Protein AF-A0A1G9LHN0-F1 (afdb_monomer_lite)

pLDDT: mean 91.83, std 9.83, range [51.84, 98.56]

Structure (mmCIF, N/CA/C/O backbone):
data_AF-A0A1G9LHN0-F1
#
_entry.id   AF-A0A1G9LHN0-F1
#
loop_
_atom_site.group_PDB
_atom_site.id
_atom_site.type_symbol
_atom_site.label_atom_id
_atom_site.label_alt_id
_atom_site.label_comp_id
_atom_site.label_asym_id
_atom_site.label_entity_id
_atom_site.label_seq_id
_atom_site.pdbx_PDB_ins_code
_atom_site.Cartn_x
_atom_site.Cartn_y
_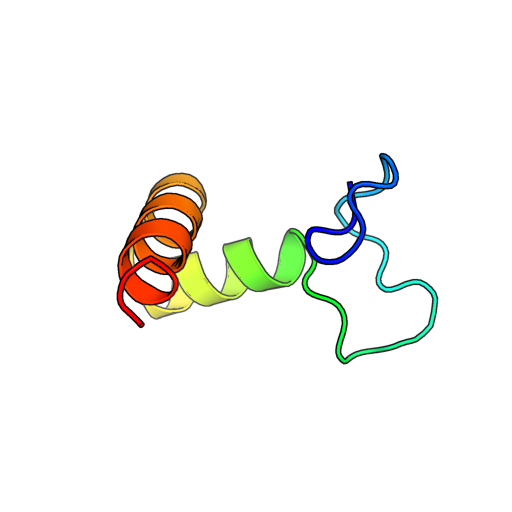atom_site.Cartn_z
_atom_site.occupancy
_atom_site.B_iso_or_equiv
_atom_site.auth_seq_id
_atom_site.auth_comp_id
_atom_site.auth_asym_id
_atom_site.auth_atom_id
_atom_site.pdbx_PDB_model_num
ATOM 1 N N . MET A 1 1 ? 11.009 1.431 -4.343 1.00 69.81 1 MET A N 1
ATOM 2 C CA . MET A 1 1 ? 11.714 0.336 -3.677 1.00 69.81 1 MET A CA 1
ATOM 3 C C . MET A 1 1 ? 10.835 -0.877 -3.834 1.00 69.81 1 MET A C 1
ATOM 5 O O . MET A 1 1 ? 9.786 -0.849 -3.211 1.00 69.81 1 MET A O 1
ATOM 9 N N . CYS A 1 2 ? 11.149 -1.848 -4.697 1.00 81.31 2 CYS A N 1
ATOM 10 C CA . CYS A 1 2 ? 10.335 -3.063 -4.784 1.00 81.31 2 CYS A CA 1
ATOM 11 C C . CYS A 1 2 ? 10.177 -3.574 -3.351 1.00 81.31 2 CYS A C 1
ATOM 13 O O . CYS A 1 2 ? 11.168 -3.666 -2.620 1.00 81.31 2 CYS A O 1
ATOM 15 N N . LEU A 1 3 ? 8.938 -3.745 -2.895 1.00 91.44 3 LEU A N 1
ATOM 16 C CA . LEU A 1 3 ? 8.636 -3.820 -1.463 1.00 91.44 3 LEU A CA 1
ATOM 17 C C . LEU A 1 3 ? 9.176 -5.112 -0.848 1.00 91.44 3 LEU A C 1
ATOM 19 O O . LEU A 1 3 ? 9.385 -5.189 0.359 1.00 91.44 3 LEU A O 1
ATOM 23 N N . SER A 1 4 ? 9.488 -6.085 -1.702 1.00 91.56 4 SER A N 1
ATOM 24 C CA . SER A 1 4 ? 10.214 -7.299 -1.351 1.00 91.56 4 SER A CA 1
ATOM 25 C C . SER A 1 4 ? 11.723 -7.094 -1.146 1.00 91.56 4 SER A C 1
ATOM 27 O O . SER A 1 4 ? 12.287 -7.732 -0.263 1.00 91.56 4 SER A O 1
ATOM 29 N N . CYS A 1 5 ? 12.406 -6.250 -1.936 1.00 89.00 5 CYS A N 1
ATOM 30 C CA . CYS A 1 5 ? 13.881 -6.175 -1.948 1.00 89.00 5 CYS A CA 1
ATOM 31 C C . CYS A 1 5 ? 14.482 -4.824 -1.510 1.00 89.00 5 CYS A C 1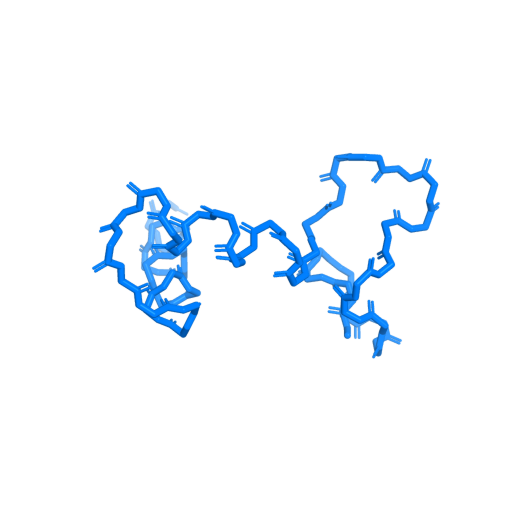
ATOM 33 O O . CYS A 1 5 ? 15.677 -4.749 -1.233 1.00 89.00 5 CYS A O 1
ATOM 35 N N . GLY A 1 6 ? 13.687 -3.752 -1.439 1.00 88.81 6 GLY A N 1
ATOM 36 C CA . GLY A 1 6 ? 14.126 -2.430 -0.981 1.00 88.81 6 GLY A CA 1
ATOM 37 C C . GLY A 1 6 ? 14.941 -1.605 -1.993 1.00 88.81 6 GLY A C 1
ATOM 38 O O . GLY A 1 6 ? 15.447 -0.547 -1.634 1.00 88.81 6 GLY A O 1
ATOM 39 N N . CYS A 1 7 ? 15.051 -2.021 -3.259 1.00 89.62 7 CYS A N 1
ATOM 40 C CA . CYS A 1 7 ? 16.027 -1.517 -4.251 1.00 89.62 7 CY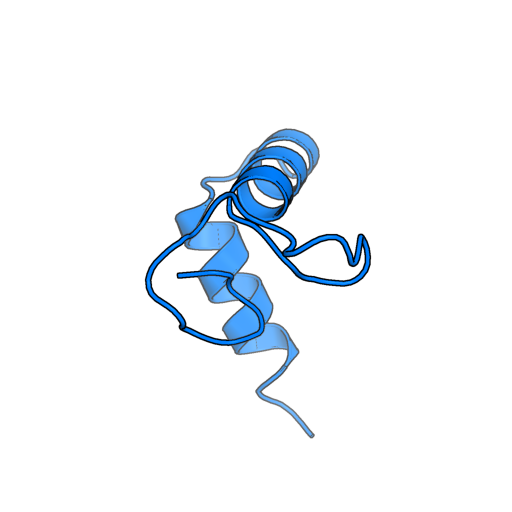S A CA 1
ATOM 41 C C . CYS A 1 7 ? 15.877 -0.063 -4.752 1.00 89.62 7 CYS A C 1
ATOM 43 O O . CYS A 1 7 ? 16.682 0.384 -5.560 1.00 89.62 7 CYS A O 1
ATOM 45 N N . GLY A 1 8 ? 14.860 0.686 -4.329 1.00 90.38 8 GLY A N 1
ATOM 46 C CA . GLY A 1 8 ? 14.558 2.015 -4.890 1.00 90.38 8 GLY A CA 1
ATOM 47 C C . GLY A 1 8 ? 13.418 2.079 -5.918 1.00 90.38 8 GLY A C 1
ATOM 48 O O . GLY A 1 8 ? 12.750 3.102 -5.955 1.00 90.38 8 GLY A O 1
ATOM 49 N N . GLU A 1 9 ? 13.016 0.984 -6.575 1.00 94.06 9 GLU A N 1
ATOM 50 C CA . GLU A 1 9 ? 12.024 0.993 -7.685 1.00 94.06 9 GLU A CA 1
ATOM 51 C C . GLU A 1 9 ? 10.666 0.363 -7.288 1.00 94.06 9 GLU A C 1
ATOM 53 O O . GLU A 1 9 ? 10.568 -0.852 -7.219 1.00 94.06 9 GLU A O 1
ATOM 58 N N . PRO A 1 10 ? 9.649 1.135 -6.841 1.00 91.81 10 PRO A N 1
ATOM 59 C CA . PRO A 1 10 ? 8.511 0.581 -6.085 1.00 91.81 10 PRO A CA 1
ATOM 60 C C . PRO A 1 10 ? 7.487 -0.162 -6.938 1.00 91.81 10 PRO A C 1
ATOM 62 O O . PRO A 1 10 ? 6.807 -1.037 -6.412 1.00 91.81 10 PRO A O 1
ATOM 65 N N . ASP A 1 11 ? 7.406 0.168 -8.219 1.00 93.62 11 ASP A N 1
ATOM 66 C CA . ASP A 1 11 ? 6.455 -0.418 -9.166 1.00 93.62 11 ASP A CA 1
ATOM 67 C C . ASP A 1 11 ? 7.065 -1.565 -9.991 1.00 93.62 11 ASP A C 1
ATOM 69 O O . ASP A 1 11 ? 6.358 -2.219 -10.749 1.00 93.62 11 ASP A O 1
ATOM 73 N N . GLU A 1 12 ? 8.367 -1.830 -9.843 1.00 94.38 12 GLU A N 1
ATOM 74 C CA . GLU A 1 12 ? 9.085 -2.838 -10.625 1.00 94.38 12 GLU A CA 1
ATOM 75 C C . GLU A 1 12 ? 9.079 -4.201 -9.917 1.00 94.38 12 GLU A C 1
ATOM 77 O O . GLU A 1 12 ? 9.550 -4.345 -8.785 1.00 94.38 12 GLU A O 1
ATOM 82 N N . ASP A 1 13 ? 8.592 -5.230 -10.611 1.00 92.69 13 ASP A N 1
ATOM 83 C CA . ASP A 1 13 ? 8.620 -6.623 -10.148 1.00 92.69 13 ASP A CA 1
ATOM 84 C C . ASP A 1 13 ? 9.917 -7.358 -10.549 1.00 92.69 13 ASP A C 1
ATOM 86 O O . ASP A 1 13 ? 10.127 -8.516 -10.180 1.00 92.69 13 ASP A O 1
ATOM 90 N N . HIS A 1 14 ? 10.799 -6.692 -11.306 1.00 93.19 14 HIS A N 1
ATOM 91 C CA . HIS A 1 14 ? 12.043 -7.235 -11.859 1.00 93.19 14 HIS A CA 1
ATOM 92 C C . HIS A 1 14 ? 11.870 -8.557 -12.634 1.00 93.19 14 HIS A C 1
ATOM 94 O O . HIS A 1 14 ? 12.764 -9.408 -12.644 1.00 93.19 14 HIS A O 1
ATOM 100 N N . GLY A 1 15 ? 10.721 -8.745 -13.290 1.00 94.62 15 GLY A N 1
AT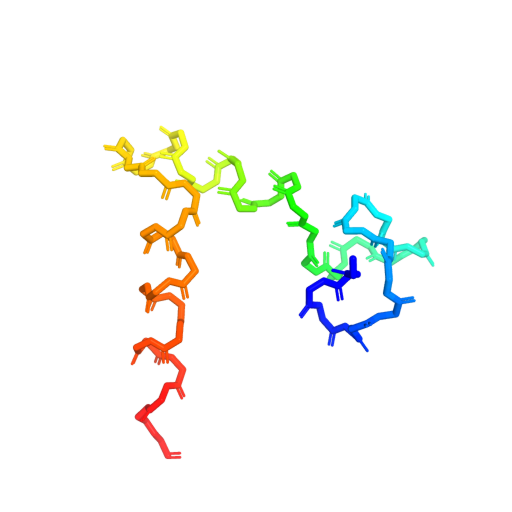OM 101 C CA . GLY A 1 15 ? 10.400 -9.944 -14.064 1.00 94.62 15 GLY A CA 1
ATOM 102 C C . GLY A 1 15 ? 9.976 -11.146 -13.217 1.00 94.62 15 GLY A C 1
ATOM 103 O O . GLY A 1 15 ? 9.901 -12.259 -13.741 1.00 94.62 15 GLY A O 1
ATOM 104 N N . ASN A 1 16 ? 9.709 -10.951 -11.922 1.00 95.00 16 ASN A N 1
ATOM 105 C CA . ASN A 1 16 ? 9.160 -11.974 -11.043 1.00 95.00 16 ASN A CA 1
ATOM 106 C C . ASN A 1 16 ? 7.866 -11.475 -10.395 1.00 95.00 16 ASN A C 1
ATOM 108 O O . ASN A 1 16 ? 7.896 -10.741 -9.410 1.00 95.00 16 ASN A O 1
ATOM 112 N N . SER A 1 17 ? 6.736 -11.982 -10.884 1.00 93.25 17 SER A N 1
ATOM 113 C CA . SER A 1 17 ? 5.395 -11.611 -10.422 1.00 93.25 17 SER A CA 1
ATOM 114 C C . SER A 1 17 ? 5.088 -11.981 -8.963 1.00 93.25 17 SER A C 1
ATOM 116 O O . SER A 1 17 ? 4.002 -11.685 -8.481 1.00 93.25 17 SER A O 1
ATOM 118 N N . ALA A 1 18 ? 5.981 -12.696 -8.268 1.00 93.81 18 ALA A N 1
ATOM 119 C CA . ALA A 1 18 ? 5.859 -12.948 -6.832 1.00 93.81 18 ALA A CA 1
ATOM 120 C C . ALA A 1 18 ? 6.384 -11.785 -5.967 1.00 93.81 18 ALA A C 1
ATOM 122 O O . ALA A 1 18 ? 6.190 -11.801 -4.751 1.00 93.81 18 ALA A O 1
ATOM 123 N N . ASN A 1 19 ? 7.076 -10.808 -6.561 1.00 95.06 19 ASN A N 1
ATOM 124 C CA . ASN A 1 19 ? 7.533 -9.619 -5.853 1.00 95.06 19 ASN A CA 1
ATOM 125 C C . ASN A 1 19 ? 6.367 -8.673 -5.570 1.00 95.06 19 ASN A C 1
ATOM 127 O O . ASN A 1 19 ? 5.536 -8.424 -6.436 1.00 95.06 19 ASN A O 1
ATOM 131 N N . ILE A 1 20 ? 6.350 -8.116 -4.362 1.00 94.88 20 ILE A N 1
ATOM 132 C CA . ILE A 1 20 ? 5.341 -7.149 -3.940 1.00 94.88 20 ILE A CA 1
ATOM 133 C C . ILE A 1 20 ? 5.771 -5.763 -4.419 1.00 94.88 20 ILE A C 1
ATOM 135 O O . ILE A 1 20 ? 6.864 -5.283 -4.103 1.00 94.88 20 ILE A O 1
ATOM 139 N N . THR A 1 21 ? 4.884 -5.108 -5.150 1.00 95.81 21 THR A N 1
ATOM 140 C CA . THR A 1 21 ? 5.051 -3.769 -5.716 1.00 95.81 21 THR A CA 1
ATOM 141 C C . THR A 1 21 ? 4.076 -2.777 -5.076 1.00 95.81 21 THR A C 1
ATOM 143 O O . THR A 1 21 ? 3.145 -3.146 -4.355 1.00 95.81 21 THR A O 1
ATOM 146 N N . ALA A 1 22 ? 4.252 -1.485 -5.345 1.00 95.12 22 ALA A N 1
ATOM 147 C CA . ALA A 1 22 ? 3.281 -0.472 -4.938 1.00 95.12 22 ALA A CA 1
ATOM 148 C C . ALA A 1 22 ? 1.918 -0.651 -5.637 1.00 95.12 22 ALA A C 1
ATOM 150 O O . ALA A 1 22 ? 0.888 -0.310 -5.050 1.00 95.12 22 ALA A O 1
ATOM 151 N N . GLN A 1 23 ? 1.883 -1.278 -6.818 1.00 95.38 23 GLN A N 1
ATOM 152 C CA . GLN A 1 23 ? 0.644 -1.662 -7.497 1.00 95.38 23 GLN A CA 1
ATOM 153 C C . GLN A 1 23 ? -0.166 -2.683 -6.677 1.00 95.38 23 GLN A C 1
ATOM 155 O O . GLN A 1 23 ? -1.398 -2.596 -6.624 1.00 95.38 23 GLN A O 1
ATOM 160 N N . ASP A 1 24 ? 0.507 -3.611 -5.991 1.00 96.00 24 ASP A N 1
ATOM 161 C CA . ASP A 1 24 ? -0.144 -4.595 -5.119 1.00 96.00 24 ASP A CA 1
ATOM 162 C C . ASP A 1 24 ? -0.747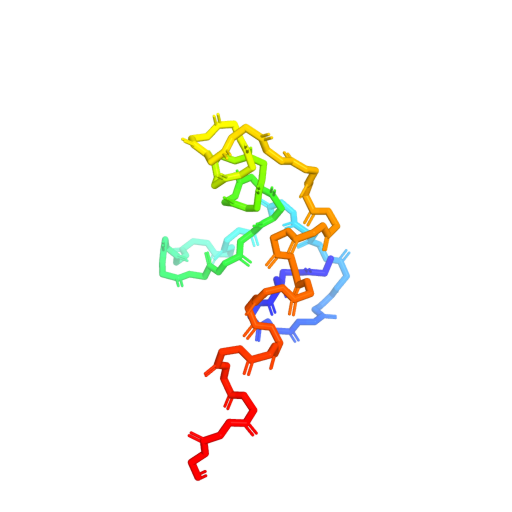 -3.929 -3.880 1.00 96.00 24 ASP A C 1
ATOM 164 O O . ASP A 1 24 ? -1.899 -4.199 -3.536 1.00 96.00 24 ASP A O 1
ATOM 168 N N . LEU A 1 25 ? -0.021 -2.988 -3.258 1.00 95.75 25 LEU A N 1
ATOM 169 C CA . LEU A 1 25 ? -0.559 -2.182 -2.154 1.00 95.75 25 LEU A CA 1
ATOM 170 C C . LEU A 1 25 ? -1.789 -1.380 -2.588 1.00 95.75 25 LEU A C 1
ATOM 172 O O . LEU A 1 25 ? -2.780 -1.334 -1.862 1.00 95.75 25 LEU A O 1
ATOM 176 N N . GLN A 1 26 ? -1.746 -0.761 -3.771 1.00 97.06 26 GLN A N 1
ATOM 177 C CA . GLN A 1 26 ? -2.868 0.005 -4.316 1.00 97.06 26 GLN A CA 1
ATOM 178 C C . GLN A 1 26 ? -4.093 -0.888 -4.558 1.00 97.06 26 GLN A C 1
ATOM 180 O O . GLN A 1 26 ? -5.217 -0.500 -4.239 1.00 97.06 26 GLN A O 1
ATOM 185 N N . SER A 1 27 ? -3.878 -2.088 -5.099 1.00 97.88 27 SER A N 1
ATOM 186 C CA . SER A 1 27 ? -4.948 -3.045 -5.393 1.00 97.88 27 SER A CA 1
ATOM 187 C C . SER A 1 27 ? -5.576 -3.595 -4.112 1.00 97.88 27 SER A C 1
ATOM 189 O O . SER A 1 27 ? -6.800 -3.658 -3.997 1.00 97.88 27 SER A O 1
ATOM 191 N N . ALA A 1 28 ? -4.754 -3.922 -3.111 1.00 98.00 28 ALA A N 1
ATOM 192 C CA . ALA A 1 28 ? -5.223 -4.337 -1.792 1.00 98.00 28 ALA A CA 1
ATOM 193 C C . ALA A 1 28 ? -6.011 -3.222 -1.086 1.00 98.00 28 ALA A C 1
ATOM 195 O O . ALA A 1 28 ? -7.072 -3.483 -0.523 1.00 98.00 28 ALA A O 1
ATOM 196 N N . ALA A 1 29 ? -5.531 -1.978 -1.170 1.00 98.31 29 ALA A N 1
ATOM 197 C CA . ALA A 1 29 ? -6.191 -0.806 -0.600 1.00 98.31 29 ALA A CA 1
ATOM 198 C C . ALA A 1 29 ? -7.598 -0.610 -1.182 1.00 98.31 29 ALA A C 1
ATOM 200 O O . ALA A 1 29 ? -8.561 -0.453 -0.437 1.00 98.31 29 ALA A O 1
ATOM 201 N N . GLN A 1 30 ? -7.733 -0.703 -2.509 1.00 98.50 30 GLN A N 1
ATOM 202 C CA . GLN A 1 30 ? -9.030 -0.618 -3.187 1.00 98.50 30 GLN A CA 1
ATOM 203 C C . GLN A 1 30 ? -9.972 -1.761 -2.796 1.00 98.50 30 GLN A C 1
ATOM 205 O O . GLN A 1 30 ? -11.155 -1.527 -2.569 1.00 98.50 30 GLN A O 1
ATOM 210 N N . ALA A 1 31 ? -9.463 -2.992 -2.707 1.00 98.56 31 ALA A N 1
ATOM 211 C CA . ALA A 1 31 ? -10.271 -4.152 -2.339 1.00 98.56 31 ALA A CA 1
ATOM 212 C C . ALA A 1 31 ? -10.788 -4.089 -0.890 1.00 98.56 31 ALA A C 1
ATOM 214 O O . ALA A 1 31 ? -11.867 -4.606 -0.606 1.00 98.56 31 ALA A O 1
ATOM 215 N N . ALA A 1 32 ? -10.020 -3.473 0.013 1.00 98.12 32 ALA A N 1
ATOM 216 C CA . ALA A 1 32 ? -10.337 -3.359 1.435 1.00 98.12 32 ALA A CA 1
ATOM 217 C C . ALA A 1 32 ? -10.975 -2.013 1.839 1.00 98.12 32 ALA A C 1
ATOM 219 O O . ALA A 1 32 ? -11.326 -1.859 3.004 1.00 98.12 32 ALA A O 1
ATOM 220 N N . ASP A 1 33 ? -11.141 -1.072 0.902 1.00 98.19 33 ASP A N 1
ATOM 221 C CA . ASP A 1 33 ? -11.644 0.294 1.138 1.00 98.19 33 ASP A CA 1
ATOM 222 C C . ASP A 1 33 ? -10.850 1.071 2.212 1.00 98.19 33 ASP A C 1
ATOM 224 O O . ASP A 1 33 ? -11.405 1.743 3.080 1.00 98.19 33 ASP A O 1
ATOM 228 N N . ILE A 1 34 ? -9.518 0.964 2.156 1.00 98.50 34 ILE A N 1
ATOM 229 C CA . ILE A 1 34 ? -8.575 1.653 3.055 1.00 98.50 34 ILE A CA 1
ATOM 230 C C . ILE A 1 34 ? -7.455 2.333 2.260 1.00 98.50 34 ILE A C 1
ATOM 232 O O . ILE A 1 34 ? -7.366 2.209 1.039 1.00 98.50 34 ILE A O 1
ATOM 236 N N . SER A 1 35 ? -6.569 3.071 2.934 1.00 98.19 35 SER A N 1
ATOM 237 C CA . SER A 1 35 ? -5.415 3.694 2.272 1.00 98.19 35 SER A CA 1
ATOM 238 C C . SER A 1 35 ? -4.267 2.692 2.024 1.00 98.19 35 SER A C 1
ATOM 240 O O . SER A 1 35 ? -4.093 1.757 2.806 1.00 98.19 35 SER A O 1
ATOM 242 N N . PRO A 1 36 ? -3.405 2.893 1.003 1.00 96.06 36 PRO A N 1
ATOM 243 C CA . PRO A 1 36 ? -2.197 2.074 0.819 1.00 96.06 36 PRO A CA 1
ATOM 244 C C . PRO A 1 36 ? -1.251 2.090 2.027 1.00 96.06 36 PRO A C 1
ATOM 246 O O . PRO A 1 36 ? -0.557 1.109 2.285 1.00 96.06 36 PRO A O 1
ATOM 249 N N . GLN A 1 37 ? -1.236 3.194 2.781 1.00 96.12 37 GLN A N 1
ATOM 250 C CA . GLN A 1 37 ? -0.475 3.291 4.022 1.00 96.12 37 GLN A CA 1
ATOM 251 C C . GLN A 1 37 ? -1.032 2.338 5.088 1.00 96.12 37 GLN A C 1
ATOM 253 O O . GLN A 1 37 ? -0.272 1.588 5.691 1.00 96.12 37 GLN A O 1
ATOM 258 N N . GLU A 1 38 ? -2.351 2.305 5.259 1.00 98.00 38 GLU A N 1
ATOM 259 C CA . GLU A 1 38 ? -3.017 1.400 6.200 1.00 98.00 38 GLU A CA 1
ATOM 260 C C . GLU A 1 38 ? -2.833 -0.076 5.806 1.00 98.00 38 GLU A C 1
ATOM 262 O O . GLU A 1 38 ? -2.645 -0.930 6.669 1.00 98.00 38 GLU A O 1
ATOM 267 N N . VAL A 1 39 ? -2.776 -0.394 4.504 1.00 97.38 39 VAL A N 1
ATOM 268 C CA . VAL A 1 39 ? -2.373 -1.735 4.033 1.00 97.38 39 VAL A CA 1
ATOM 269 C C . VAL A 1 39 ? -0.963 -2.085 4.514 1.00 97.38 39 VAL A C 1
ATOM 271 O O . VAL A 1 39 ? -0.756 -3.179 5.038 1.00 97.38 39 VAL A O 1
ATOM 274 N N . ALA A 1 40 ? 0.009 -1.183 4.355 1.00 94.25 40 ALA A N 1
ATOM 275 C CA . ALA A 1 40 ? 1.386 -1.430 4.779 1.00 94.25 40 ALA A CA 1
ATOM 276 C C . ALA A 1 40 ? 1.496 -1.625 6.304 1.00 94.25 40 ALA A C 1
ATOM 278 O O . ALA A 1 40 ? 2.189 -2.538 6.758 1.00 94.25 40 ALA A O 1
ATOM 279 N N . GLU A 1 41 ? 0.770 -0.821 7.084 1.00 96.00 41 GLU A N 1
ATOM 280 C CA . GLU A 1 41 ? 0.674 -0.951 8.544 1.00 96.00 41 GLU A CA 1
ATOM 281 C C . GLU A 1 41 ? 0.056 -2.301 8.949 1.00 96.00 41 GLU A C 1
ATOM 283 O O . GLU A 1 41 ? 0.603 -3.005 9.802 1.00 96.00 41 GLU A O 1
ATOM 288 N N . ASN A 1 42 ? -1.024 -2.722 8.283 1.00 96.19 42 ASN A N 1
ATOM 289 C CA . ASN A 1 42 ? -1.668 -4.017 8.514 1.00 96.19 42 ASN A CA 1
ATOM 290 C C . ASN A 1 42 ? -0.761 -5.200 8.146 1.00 96.19 42 ASN A C 1
ATOM 292 O O . ASN A 1 42 ? -0.714 -6.185 8.884 1.00 96.19 42 ASN A O 1
ATOM 296 N N . ILE A 1 43 ? -0.012 -5.112 7.041 1.00 94.12 43 ILE A N 1
ATOM 297 C CA . ILE A 1 43 ? 0.986 -6.124 6.668 1.00 94.12 43 ILE A CA 1
ATOM 298 C C . ILE A 1 43 ? 2.052 -6.218 7.759 1.00 94.12 43 ILE A C 1
ATOM 300 O O . ILE A 1 43 ? 2.318 -7.317 8.240 1.00 94.12 43 ILE A O 1
ATOM 304 N N . GLN A 1 44 ? 2.626 -5.089 8.187 1.00 93.12 44 GLN A N 1
ATOM 305 C CA . GLN A 1 44 ? 3.638 -5.057 9.245 1.00 93.12 44 GLN A CA 1
ATOM 306 C C . GLN A 1 44 ? 3.117 -5.678 10.550 1.00 93.12 44 GLN A C 1
ATOM 308 O O . GLN A 1 44 ? 3.814 -6.483 11.171 1.00 93.12 44 GLN A O 1
ATOM 313 N N . ALA A 1 45 ? 1.891 -5.335 10.951 1.00 94.88 45 ALA A N 1
ATOM 314 C CA . ALA A 1 45 ? 1.247 -5.897 12.133 1.00 94.88 45 ALA A CA 1
ATOM 315 C C . ALA A 1 45 ? 0.998 -7.411 11.993 1.00 94.88 45 ALA A C 1
ATOM 317 O O . ALA A 1 45 ? 1.216 -8.160 12.945 1.00 94.88 45 ALA A O 1
ATOM 318 N N . GLY A 1 46 ? 0.587 -7.867 10.806 1.00 93.44 46 GLY A N 1
ATOM 319 C CA . GLY A 1 46 ? 0.287 -9.270 10.518 1.00 93.44 46 GLY A CA 1
ATOM 320 C C . GLY A 1 46 ? 1.522 -10.172 10.427 1.00 93.44 46 GLY A C 1
ATOM 321 O O . GLY A 1 46 ? 1.466 -11.315 10.871 1.00 93.44 46 GLY A O 1
ATOM 322 N N . VAL A 1 47 ? 2.647 -9.673 9.899 1.00 88.06 47 VAL A N 1
ATOM 323 C CA . VAL A 1 47 ? 3.914 -10.435 9.842 1.00 88.06 47 VAL A CA 1
ATOM 324 C C . VAL A 1 47 ? 4.683 -10.408 11.166 1.00 88.06 47 VAL A C 1
ATOM 326 O O . VAL A 1 47 ? 5.507 -11.280 11.417 1.00 88.06 47 VAL A O 1
ATOM 329 N N . GLY A 1 48 ? 4.418 -9.419 12.025 1.00 70.88 48 GLY A N 1
ATOM 330 C CA . GLY A 1 48 ? 5.129 -9.175 13.283 1.00 70.88 48 GLY A CA 1
ATOM 331 C C . GLY A 1 48 ? 4.767 -10.086 14.462 1.00 70.88 48 GLY A C 1
ATOM 332 O O . GLY A 1 48 ? 5.109 -9.751 15.594 1.00 70.88 48 GLY A O 1
ATOM 333 N N . THR A 1 49 ? 4.091 -11.219 14.252 1.00 53.62 49 THR A N 1
ATOM 334 C CA . THR A 1 49 ? 3.768 -12.172 15.331 1.00 53.62 49 THR A CA 1
ATOM 335 C C . THR A 1 49 ? 4.013 -13.621 14.902 1.00 53.62 49 THR A C 1
ATOM 337 O O . THR A 1 49 ? 3.116 -14.320 14.438 1.00 53.62 49 THR A O 1
ATOM 340 N N . GLY A 1 50 ? 5.261 -14.065 15.081 1.00 51.84 50 GLY A N 1
ATOM 341 C CA . GLY A 1 50 ? 5.723 -15.447 14.927 1.00 51.84 50 GLY A CA 1
ATOM 342 C C . GLY A 1 50 ? 7.157 -15.602 15.402 1.00 51.84 50 GLY A C 1
ATOM 343 O O . GLY A 1 50 ? 8.048 -15.113 14.677 1.00 51.84 50 GLY A O 1
#

Secondary structure (DSSP,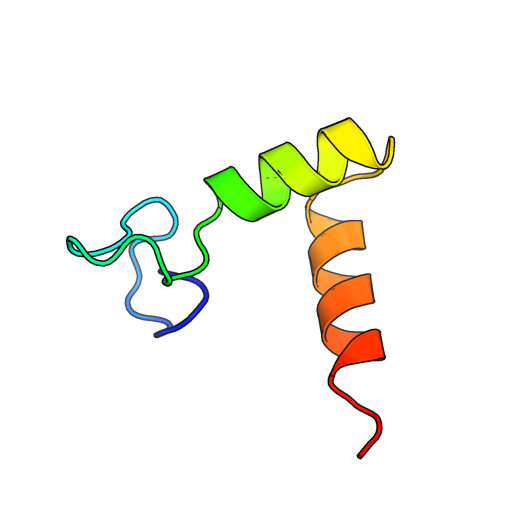 8-state):
--TTT-SS-TT--TT-TTS--HHHHHHHHHHHTS-HHHHHHHHHHHHS--

Radius of gyration: 11.21 Å; chains: 1; bounding box: 28×19×29 Å

Sequence (50 aa):
MCLSCGCGEPDEDHGNSANITAQDLQSAAQAADISPQEVAENIQAGVGTG

Foldseek 3Di:
DQPQPPPPAQQDPVPPPVTHHLVNLVVVCVVVVHHSVVSVVVVCVVVVDD

Organism: NCBI:txid683260